Protein AF-A0A329UV13-F1 (afdb_monomer_lite)

pLDDT: mean 83.81, std 8.78, range [55.22, 95.69]

Sequence (85 aa):
MEVNNLQSKPKFYWPEMRLVLCLECSKKFEALRSGTIWSQKFERAILATNGSIPGPVKVPIGNDTITFTQTHLVQIQMILKKKLL

Secondary structure (DSSP, 8-state):
-EEEESSSS-SS--GGGEEEE-HHHHHHHHHHHH-HHHHHHHHHHHHHS-TTSSSPEEEEETTEEEEE-HHHHHHHHHHHHHHT-

Structure (mmCIF, N/CA/C/O backbone):
data_AF-A0A329UV13-F1
#
_entry.id   AF-A0A329UV13-F1
#
loop_
_atom_site.group_PDB
_atom_site.id
_atom_site.type_symbol
_atom_site.label_atom_id
_atom_site.label_alt_id
_atom_site.label_comp_id
_atom_site.label_asym_id
_atom_site.label_entity_id
_atom_site.label_seq_id
_atom_site.pdbx_PDB_ins_code
_atom_site.Cartn_x
_atom_site.Cartn_y
_atom_site.Cartn_z
_atom_site.occupancy
_atom_site.B_iso_or_equiv
_atom_site.auth_seq_id
_atom_site.auth_comp_id
_atom_site.auth_asym_id
_atom_site.auth_atom_id
_atom_site.pdbx_PDB_model_num
ATOM 1 N N . MET A 1 1 ? -16.252 -14.540 -10.763 1.00 85.56 1 MET A N 1
ATOM 2 C CA . MET A 1 1 ? -15.635 -13.195 -10.790 1.00 85.56 1 MET A CA 1
ATOM 3 C C . MET A 1 1 ? -16.486 -12.285 -9.923 1.00 85.56 1 MET A C 1
ATOM 5 O O . MET A 1 1 ? -17.670 -12.559 -9.802 1.00 85.56 1 MET A O 1
ATOM 9 N N . GLU A 1 2 ? -15.896 -11.255 -9.330 1.00 94.12 2 GLU A N 1
ATOM 10 C CA . GLU A 1 2 ? -16.551 -10.306 -8.425 1.00 94.12 2 GLU A CA 1
ATOM 11 C C . GLU A 1 2 ? -16.516 -8.901 -9.025 1.00 94.12 2 GLU A C 1
ATOM 13 O O . GLU A 1 2 ? -15.531 -8.513 -9.662 1.00 94.12 2 GLU A O 1
ATOM 18 N N . VAL A 1 3 ? -17.576 -8.130 -8.799 1.00 90.44 3 VAL A N 1
ATOM 19 C CA . VAL A 1 3 ? -17.705 -6.762 -9.308 1.00 90.44 3 VAL A CA 1
ATOM 20 C C . VAL A 1 3 ? -17.519 -5.786 -8.155 1.00 90.44 3 VAL A C 1
ATOM 22 O O . VAL A 1 3 ? -18.292 -5.784 -7.203 1.00 90.44 3 VAL A O 1
ATOM 25 N N . ASN A 1 4 ? -16.492 -4.947 -8.246 1.00 90.00 4 ASN A N 1
ATOM 26 C CA . ASN A 1 4 ? -16.098 -4.017 -7.195 1.00 90.00 4 ASN A CA 1
ATOM 27 C C . ASN A 1 4 ? -16.259 -2.589 -7.714 1.00 90.00 4 ASN A C 1
ATOM 29 O O . ASN A 1 4 ? -15.962 -2.315 -8.874 1.00 90.00 4 ASN A O 1
ATOM 33 N N . ASN A 1 5 ? -16.695 -1.658 -6.869 1.00 89.62 5 ASN A N 1
ATOM 34 C CA . ASN A 1 5 ? -16.698 -0.246 -7.251 1.00 89.62 5 ASN A CA 1
ATOM 35 C C . ASN A 1 5 ? -15.281 0.321 -7.130 1.00 89.62 5 ASN A C 1
ATOM 37 O O . ASN A 1 5 ? -14.589 0.064 -6.143 1.00 89.62 5 ASN A O 1
AT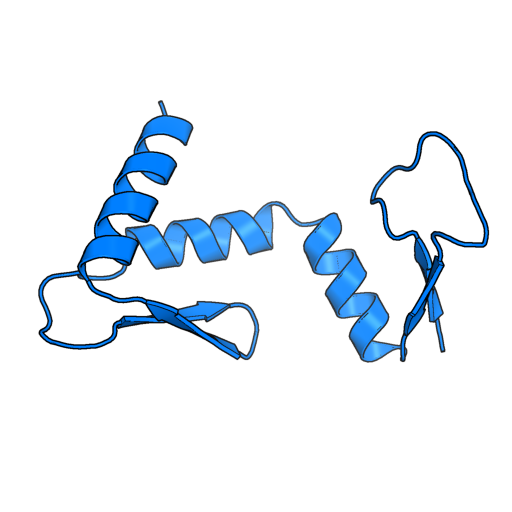OM 41 N N . LEU A 1 6 ? -14.863 1.146 -8.089 1.00 86.62 6 LEU A N 1
ATOM 42 C CA . LEU A 1 6 ? -13.556 1.800 -8.061 1.00 86.62 6 LEU A CA 1
ATOM 43 C C . LEU A 1 6 ? -13.367 2.626 -6.774 1.00 86.62 6 LEU A C 1
ATOM 45 O O . LEU A 1 6 ? -12.304 2.601 -6.161 1.00 86.62 6 LEU A O 1
ATOM 49 N N . GLN A 1 7 ? -14.421 3.309 -6.323 1.00 83.44 7 GLN A N 1
ATOM 50 C CA . GLN A 1 7 ? -14.423 4.101 -5.091 1.00 83.44 7 GLN A CA 1
ATOM 51 C C . GLN A 1 7 ? -14.937 3.295 -3.888 1.00 83.44 7 GLN A C 1
ATOM 53 O O . GLN A 1 7 ? -15.914 2.556 -4.006 1.00 83.44 7 GLN A O 1
ATOM 58 N N . SER A 1 8 ? -14.308 3.474 -2.714 1.00 81.50 8 SER A N 1
ATOM 59 C CA . SER A 1 8 ? -14.678 2.810 -1.440 1.00 81.50 8 SER A CA 1
ATOM 60 C C . SER A 1 8 ? -16.115 3.096 -1.017 1.00 81.50 8 SER A C 1
ATOM 62 O O . SER A 1 8 ? -16.874 2.183 -0.699 1.00 81.50 8 SER A O 1
ATOM 64 N N . LYS A 1 9 ? -16.506 4.369 -1.087 1.00 84.00 9 LYS A N 1
ATOM 65 C CA . LYS A 1 9 ? -17.847 4.855 -0.757 1.00 84.00 9 LYS A CA 1
ATOM 66 C C . LYS A 1 9 ? -18.277 5.860 -1.830 1.00 84.00 9 LYS A C 1
ATOM 68 O O . LYS A 1 9 ? -18.115 7.063 -1.619 1.00 84.00 9 LYS A O 1
ATOM 73 N N . PRO A 1 10 ? -18.709 5.394 -3.013 1.00 82.94 10 PRO A N 1
ATOM 74 C CA . PRO A 1 10 ? -19.060 6.292 -4.100 1.00 82.94 10 PRO A CA 1
ATOM 75 C C . PRO A 1 10 ? -20.311 7.091 -3.740 1.00 82.94 10 PRO A C 1
ATOM 77 O O . PRO A 1 10 ? -21.279 6.545 -3.214 1.00 82.94 10 PRO A O 1
ATOM 80 N N . LYS A 1 11 ? -20.309 8.386 -4.065 1.00 88.75 11 LYS A N 1
ATOM 81 C CA . LYS A 1 11 ? -21.512 9.225 -3.947 1.00 88.75 11 LYS A CA 1
ATOM 82 C C . LYS A 1 11 ? -22.571 8.839 -4.988 1.00 88.75 11 LYS A C 1
ATOM 84 O O . LYS A 1 11 ? -23.761 8.979 -4.729 1.00 88.75 11 LYS A O 1
ATOM 89 N N . PHE A 1 12 ? -22.132 8.337 -6.142 1.00 89.06 12 PHE A N 1
ATOM 90 C CA . PHE A 1 12 ? -22.984 7.893 -7.241 1.00 89.06 12 PHE A CA 1
ATOM 91 C C . PHE A 1 12 ? -22.489 6.546 -7.778 1.00 89.06 12 PHE A C 1
ATOM 93 O O . PHE A 1 12 ? -21.291 6.362 -7.977 1.00 89.06 12 PHE A O 1
ATOM 100 N N . TYR A 1 13 ? -23.403 5.604 -8.016 1.00 85.94 13 TYR A N 1
ATOM 101 C CA . TYR A 1 13 ? -23.066 4.266 -8.510 1.00 85.94 13 TYR A CA 1
ATOM 102 C C . TYR A 1 13 ? -23.148 4.218 -10.036 1.00 85.94 13 TYR A C 1
ATOM 104 O O . TYR A 1 13 ? -24.221 4.000 -10.593 1.00 85.94 13 TYR A O 1
ATOM 112 N N . TRP A 1 14 ? -22.016 4.415 -10.709 1.00 89.50 14 TRP A N 1
ATOM 113 C CA . TRP A 1 14 ? -21.929 4.361 -12.172 1.00 89.50 14 TRP A CA 1
ATOM 114 C C . TRP A 1 14 ? -21.401 2.995 -12.633 1.00 89.50 14 TRP A C 1
ATOM 116 O O . TRP A 1 14 ? -20.367 2.553 -12.120 1.00 89.50 14 TRP A O 1
ATOM 126 N N . PRO A 1 15 ? -22.085 2.292 -13.559 1.00 90.44 15 PRO A N 1
ATOM 127 C CA . PRO A 1 15 ? -21.619 1.011 -14.096 1.00 90.44 15 PRO A CA 1
ATOM 128 C C . PRO A 1 15 ? -20.191 1.050 -14.655 1.00 90.44 15 PRO A C 1
ATOM 130 O O . PRO A 1 15 ? -19.437 0.099 -14.466 1.00 90.44 15 PRO A O 1
ATOM 133 N N . GLU A 1 16 ? -19.801 2.164 -15.266 1.00 91.06 16 GLU A N 1
ATOM 134 C CA . GLU A 1 16 ? -18.483 2.423 -15.852 1.00 91.06 16 GLU A CA 1
ATOM 135 C C . GLU A 1 16 ? -17.375 2.501 -14.793 1.00 91.06 16 GLU A C 1
ATOM 137 O O . GLU A 1 16 ? -16.201 2.307 -15.096 1.00 91.06 16 GLU A O 1
ATOM 142 N N . MET A 1 17 ? -17.735 2.750 -13.531 1.00 90.12 17 MET A N 1
ATOM 143 C CA . MET A 1 17 ? -16.804 2.787 -12.401 1.00 90.12 17 MET A CA 1
ATOM 144 C C . MET A 1 17 ? -16.650 1.426 -11.711 1.00 90.12 17 MET A C 1
ATOM 146 O O . MET A 1 17 ? -16.183 1.360 -10.569 1.00 90.12 17 MET A O 1
ATOM 150 N N . ARG A 1 18 ? -17.055 0.333 -12.363 1.00 91.50 18 ARG A N 1
ATOM 151 C CA . ARG A 1 18 ? -16.942 -1.025 -11.825 1.00 91.50 18 ARG A CA 1
ATOM 152 C C . ARG A 1 18 ? -15.712 -1.744 -12.372 1.00 91.50 18 ARG A C 1
ATOM 154 O O . ARG A 1 18 ? -15.402 -1.683 -13.555 1.00 91.50 18 ARG A O 1
ATOM 161 N N . LEU A 1 19 ? -15.047 -2.480 -11.493 1.00 91.50 19 LEU A N 1
ATOM 162 C CA . LEU A 1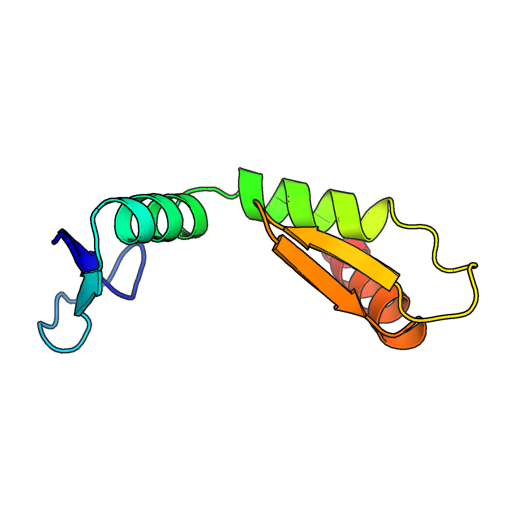 19 ? -13.936 -3.375 -11.788 1.00 91.50 19 LEU A CA 1
ATOM 163 C C . LEU A 1 19 ? -14.396 -4.819 -11.624 1.00 91.50 19 LEU A C 1
ATOM 165 O O . LEU A 1 19 ? -14.851 -5.215 -10.548 1.00 91.50 19 LEU A O 1
ATOM 169 N N . VAL A 1 20 ? -14.241 -5.615 -12.679 1.00 94.69 20 VAL A N 1
ATOM 170 C CA . VAL A 1 20 ? -14.461 -7.062 -12.623 1.00 94.69 20 VAL A CA 1
ATOM 171 C C . VAL A 1 20 ? -13.133 -7.732 -12.308 1.00 94.69 20 VAL A C 1
ATOM 173 O O . VAL A 1 20 ? -12.175 -7.623 -13.070 1.00 94.69 20 VAL A O 1
ATOM 176 N N . LEU A 1 21 ? -13.066 -8.414 -11.171 1.00 92.25 21 LEU A N 1
ATOM 177 C CA . LEU A 1 21 ? -11.857 -9.065 -10.679 1.00 92.25 21 LEU A CA 1
ATOM 178 C C . LEU A 1 21 ? -12.122 -10.553 -10.432 1.00 92.25 21 LEU A C 1
ATOM 180 O O . LEU A 1 21 ? -13.256 -10.980 -10.199 1.00 92.25 21 LEU A O 1
ATOM 184 N N . CYS A 1 22 ? -11.076 -11.382 -10.446 1.00 95.69 22 CYS A N 1
ATOM 185 C CA . CYS A 1 22 ? -11.200 -12.723 -9.876 1.00 95.69 22 CYS A CA 1
ATOM 186 C C . CYS A 1 22 ? -11.454 -12.625 -8.357 1.00 95.69 22 CYS A C 1
ATOM 188 O O . CYS A 1 22 ? -11.205 -11.585 -7.741 1.00 95.69 22 CYS A O 1
ATOM 190 N N . LEU A 1 23 ? -11.946 -13.707 -7.747 1.00 89.88 23 LEU A N 1
ATOM 191 C CA . LEU A 1 23 ? -12.325 -13.717 -6.328 1.00 89.88 23 LEU A CA 1
ATOM 192 C C . LEU A 1 23 ? -11.168 -13.287 -5.410 1.00 89.88 23 LEU A C 1
ATOM 194 O O . LEU A 1 23 ? -11.366 -12.518 -4.472 1.00 89.88 23 LEU A O 1
ATOM 198 N N . GLU A 1 24 ? -9.952 -13.751 -5.695 1.00 89.31 24 GLU A N 1
ATOM 199 C CA . GLU A 1 24 ? -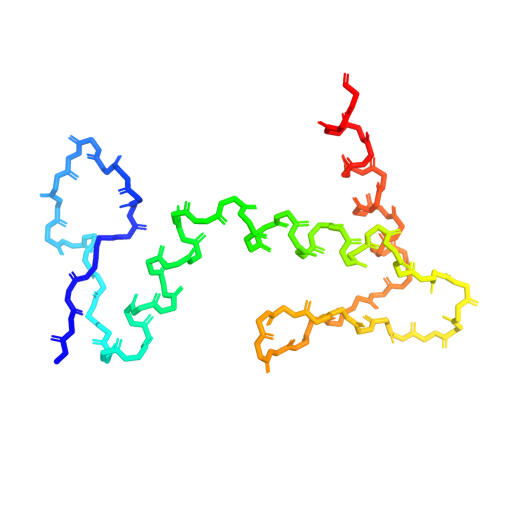8.768 -13.403 -4.909 1.00 89.31 24 GLU A CA 1
ATOM 200 C C . GLU A 1 24 ? -8.403 -11.916 -5.047 1.00 89.31 24 GLU A C 1
ATOM 202 O O . GLU A 1 24 ? -8.180 -11.232 -4.046 1.00 89.31 24 GLU A O 1
ATOM 207 N N . CYS A 1 25 ? -8.394 -11.388 -6.275 1.00 85.81 25 CYS A N 1
ATOM 208 C CA . CYS A 1 25 ? -8.084 -9.984 -6.536 1.00 85.81 25 CYS A CA 1
ATOM 209 C C . CYS A 1 25 ? -9.130 -9.038 -5.938 1.00 85.81 25 CYS A C 1
ATOM 211 O O . CYS A 1 25 ? -8.757 -8.003 -5.393 1.00 85.81 25 CYS A O 1
ATOM 213 N N . SER A 1 26 ? -10.415 -9.400 -5.973 1.00 89.38 26 SER A N 1
ATOM 214 C CA . SER A 1 26 ? -11.483 -8.619 -5.336 1.00 89.38 26 SER A CA 1
ATOM 215 C C . SER A 1 26 ? -11.290 -8.515 -3.825 1.00 89.38 26 SER A C 1
ATOM 217 O O . SER A 1 26 ? -11.310 -7.412 -3.284 1.00 89.38 26 SER A O 1
ATOM 219 N N . LYS A 1 27 ? -10.980 -9.624 -3.141 1.00 84.31 27 LYS A N 1
ATOM 220 C CA . LYS A 1 27 ? -10.701 -9.599 -1.695 1.00 84.31 27 LYS A CA 1
ATOM 221 C C . LYS A 1 27 ? -9.493 -8.724 -1.350 1.00 84.31 27 LYS A C 1
ATOM 223 O O . LYS A 1 27 ? -9.552 -7.960 -0.388 1.00 84.31 27 LYS A O 1
ATOM 228 N N . LYS A 1 28 ? -8.414 -8.797 -2.141 1.00 81.69 28 LYS A N 1
ATOM 229 C CA . LYS A 1 28 ? -7.233 -7.927 -1.977 1.00 81.69 28 LYS A CA 1
ATOM 230 C C . LYS A 1 28 ? -7.589 -6.452 -2.194 1.00 81.69 28 LYS A C 1
ATOM 232 O O . LYS A 1 28 ? -7.186 -5.606 -1.401 1.00 81.69 28 LYS A O 1
ATOM 237 N N . PHE A 1 29 ? -8.371 -6.155 -3.229 1.00 85.25 29 PHE A N 1
ATOM 238 C CA . PHE A 1 29 ? -8.824 -4.804 -3.555 1.00 85.25 29 PHE A CA 1
ATOM 239 C C . PHE A 1 29 ? -9.695 -4.203 -2.444 1.00 85.25 29 PHE A C 1
ATOM 241 O O . PHE A 1 29 ? -9.433 -3.094 -1.982 1.00 85.25 29 PHE A O 1
ATOM 248 N N . GLU A 1 30 ? -10.674 -4.950 -1.939 1.00 83.31 30 GLU A N 1
ATOM 249 C CA . GLU A 1 30 ? -11.519 -4.514 -0.825 1.00 83.31 30 GLU A CA 1
ATOM 250 C C . GLU A 1 30 ? -10.718 -4.298 0.464 1.00 83.31 30 GLU A C 1
ATOM 252 O O . GLU A 1 30 ? -10.894 -3.279 1.138 1.00 83.31 30 GLU A O 1
ATOM 257 N N . ALA A 1 31 ? -9.772 -5.187 0.782 1.00 76.25 31 ALA A N 1
ATOM 258 C CA . ALA A 1 31 ? -8.890 -5.037 1.940 1.00 76.25 31 ALA A CA 1
ATOM 259 C C . ALA A 1 31 ? -8.010 -3.775 1.857 1.00 76.25 31 ALA A C 1
ATOM 261 O O . ALA A 1 31 ? -7.841 -3.079 2.860 1.00 76.25 31 ALA A O 1
ATOM 262 N N . LEU A 1 32 ? -7.492 -3.443 0.669 1.00 74.75 32 LEU A N 1
ATOM 263 C CA . LEU A 1 32 ? -6.712 -2.220 0.440 1.00 74.75 32 LEU A CA 1
ATOM 264 C C . LEU A 1 32 ? -7.543 -0.945 0.656 1.00 74.75 32 LEU A C 1
ATOM 266 O O . LEU A 1 32 ? -7.025 0.046 1.165 1.00 74.75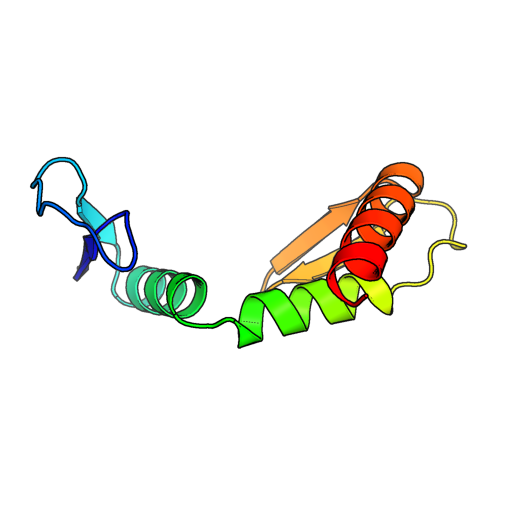 32 LEU A O 1
ATOM 270 N N . ARG A 1 33 ? -8.831 -0.962 0.297 1.00 77.75 33 ARG A N 1
ATOM 271 C CA . ARG A 1 33 ? -9.730 0.205 0.398 1.00 77.75 33 ARG A CA 1
ATOM 272 C C . ARG A 1 33 ? -10.358 0.397 1.772 1.00 77.75 33 ARG A C 1
ATOM 274 O O . ARG A 1 33 ? -10.739 1.515 2.115 1.00 77.75 33 ARG A O 1
ATOM 281 N N . SER A 1 34 ? -10.547 -0.691 2.512 1.00 70.06 34 SER A N 1
ATOM 282 C CA . SER A 1 34 ? -11.187 -0.695 3.833 1.00 70.06 34 SER A CA 1
ATOM 283 C C . SER A 1 34 ? -10.174 -0.616 4.976 1.00 70.06 34 SER A C 1
ATOM 285 O O . SER A 1 34 ? -10.505 -0.143 6.063 1.00 70.06 34 SER A O 1
ATOM 287 N N . GLY A 1 35 ? -8.936 -1.056 4.743 1.00 64.50 35 GLY A N 1
ATOM 288 C CA . GLY A 1 35 ? -7.926 -1.193 5.778 1.00 64.50 35 GLY A CA 1
ATOM 289 C C . GLY A 1 35 ? -6.957 -0.020 5.836 1.00 64.50 35 GLY A C 1
ATOM 290 O O . GLY A 1 35 ? -5.920 -0.044 5.175 1.00 64.50 35 GLY A O 1
ATOM 291 N N . THR A 1 36 ? -7.187 0.912 6.766 1.00 63.75 36 THR A N 1
ATOM 292 C CA . THR A 1 36 ? -6.101 1.760 7.295 1.00 63.75 36 THR A CA 1
ATOM 293 C C . THR A 1 36 ? -4.957 0.916 7.858 1.00 63.75 36 THR A C 1
ATOM 295 O O . THR A 1 36 ? -3.834 1.382 7.919 1.00 63.75 36 THR A O 1
ATOM 298 N N . ILE A 1 37 ? -5.208 -0.341 8.234 1.00 66.38 37 ILE A N 1
ATOM 299 C CA . ILE A 1 37 ? -4.199 -1.268 8.758 1.00 66.38 37 ILE A CA 1
ATOM 300 C C . ILE A 1 37 ? -3.117 -1.579 7.719 1.00 66.38 37 ILE A C 1
ATOM 302 O O . ILE A 1 37 ? -1.942 -1.615 8.072 1.00 66.38 37 ILE A O 1
ATOM 306 N N . TRP A 1 38 ? -3.473 -1.787 6.446 1.00 66.81 38 TRP A N 1
ATOM 307 C CA . TRP A 1 38 ? -2.485 -2.097 5.406 1.00 66.81 38 TRP A CA 1
ATOM 308 C C . TRP A 1 38 ? -1.645 -0.875 5.057 1.00 66.81 38 TRP A C 1
ATOM 310 O O . TRP A 1 38 ? -0.421 -0.987 4.978 1.00 66.81 38 TRP A O 1
ATOM 320 N N . SER A 1 39 ? -2.281 0.294 4.940 1.00 74.81 39 SER A N 1
ATOM 321 C CA . SER A 1 39 ? -1.560 1.550 4.743 1.00 74.81 39 SER A CA 1
ATOM 322 C C . SER A 1 39 ? -0.696 1.890 5.956 1.00 74.81 39 SER A C 1
ATOM 324 O O . SER A 1 39 ? 0.476 2.177 5.780 1.00 74.81 39 SER A O 1
ATOM 326 N N . GLN A 1 40 ? -1.190 1.744 7.187 1.00 79.62 40 GLN A N 1
ATOM 327 C CA . GLN A 1 40 ? -0.406 1.959 8.408 1.00 79.62 40 GLN A CA 1
ATOM 328 C C . GLN A 1 40 ? 0.744 0.962 8.546 1.00 79.62 40 GLN A C 1
ATOM 330 O O . GLN A 1 40 ? 1.835 1.351 8.949 1.00 79.62 40 GLN A O 1
ATOM 335 N N . LYS A 1 41 ? 0.534 -0.320 8.226 1.00 82.62 41 LYS A N 1
ATOM 336 C CA . LYS A 1 41 ? 1.595 -1.336 8.263 1.00 82.62 41 LYS A CA 1
ATOM 337 C C . LYS A 1 41 ? 2.688 -1.000 7.253 1.00 82.62 41 LYS A C 1
ATOM 339 O O . LYS A 1 41 ? 3.864 -1.089 7.595 1.00 82.62 41 LYS A O 1
ATOM 344 N N . PHE A 1 42 ? 2.307 -0.573 6.052 1.00 85.25 42 PHE A N 1
ATOM 345 C CA . PHE A 1 42 ? 3.250 -0.142 5.026 1.00 85.25 42 PHE A CA 1
ATOM 346 C C . PHE A 1 42 ? 3.962 1.167 5.404 1.00 85.25 42 PHE A C 1
ATOM 348 O O . PHE A 1 42 ? 5.185 1.227 5.360 1.00 85.25 42 PHE A O 1
ATOM 355 N N . GLU A 1 43 ? 3.234 2.180 5.881 1.00 88.88 43 GLU A N 1
ATOM 356 C CA . GLU A 1 43 ? 3.787 3.449 6.376 1.00 88.88 43 GLU A CA 1
ATOM 357 C C . GLU A 1 43 ? 4.770 3.216 7.539 1.00 88.88 43 GLU A C 1
ATOM 359 O O . GLU A 1 43 ? 5.860 3.788 7.556 1.00 88.88 43 GLU A O 1
ATOM 364 N N . ARG A 1 44 ? 4.448 2.314 8.478 1.00 88.19 44 ARG A N 1
ATOM 365 C CA . ARG A 1 44 ? 5.359 1.903 9.561 1.00 88.19 44 ARG A CA 1
ATOM 366 C C . ARG A 1 44 ? 6.585 1.162 9.037 1.00 88.19 44 ARG A C 1
ATOM 368 O O . ARG A 1 44 ? 7.679 1.420 9.525 1.00 88.19 44 ARG A O 1
ATOM 375 N N . ALA A 1 45 ? 6.427 0.279 8.050 1.00 89.12 45 ALA A N 1
ATOM 376 C CA . ALA A 1 45 ? 7.557 -0.401 7.420 1.00 89.12 45 ALA A CA 1
ATOM 377 C C . ALA A 1 45 ? 8.503 0.606 6.743 1.00 89.12 45 ALA A C 1
ATOM 379 O O . ALA A 1 45 ? 9.713 0.528 6.943 1.00 89.12 45 ALA A O 1
ATOM 380 N N . ILE A 1 46 ? 7.964 1.607 6.036 1.00 90.56 46 ILE A N 1
ATOM 381 C CA . ILE A 1 46 ? 8.744 2.712 5.459 1.00 90.56 46 ILE A CA 1
ATOM 382 C C . ILE A 1 46 ? 9.507 3.471 6.553 1.00 90.56 46 ILE A C 1
ATOM 384 O O . ILE A 1 46 ? 10.702 3.723 6.401 1.00 90.56 46 ILE A O 1
ATOM 388 N N . LEU A 1 47 ? 8.851 3.817 7.665 1.00 90.12 47 LEU A N 1
ATOM 389 C CA . LEU A 1 47 ? 9.479 4.540 8.779 1.00 90.12 47 LEU A CA 1
ATOM 390 C C . LEU A 1 47 ? 10.565 3.726 9.500 1.00 90.12 47 LEU A C 1
ATOM 392 O O . LEU A 1 47 ? 11.536 4.314 9.967 1.00 90.12 47 LEU A O 1
ATOM 396 N N . ALA A 1 48 ? 10.414 2.403 9.583 1.00 88.56 48 ALA A N 1
ATOM 397 C CA . ALA A 1 48 ? 11.368 1.501 10.233 1.00 88.56 48 ALA A CA 1
ATOM 398 C C . ALA A 1 48 ? 12.564 1.119 9.344 1.00 88.56 48 ALA A C 1
ATOM 400 O O . ALA A 1 48 ? 13.512 0.496 9.817 1.00 88.56 48 ALA A O 1
ATOM 401 N N . THR A 1 49 ? 12.522 1.450 8.052 1.00 88.19 49 THR A N 1
ATOM 402 C CA . THR A 1 49 ? 13.567 1.042 7.114 1.00 88.19 49 THR A CA 1
ATOM 403 C C . THR A 1 49 ? 14.796 1.950 7.220 1.00 88.19 49 THR A C 1
ATOM 405 O O . THR A 1 49 ? 14.702 3.169 7.057 1.00 88.19 49 THR A O 1
ATOM 408 N N . ASN A 1 50 ? 15.965 1.342 7.452 1.00 74.94 50 ASN A N 1
ATOM 409 C CA . ASN A 1 50 ? 17.239 2.050 7.564 1.00 74.94 50 ASN A CA 1
ATOM 410 C C . ASN A 1 50 ? 17.740 2.532 6.200 1.00 74.94 50 ASN A C 1
ATOM 412 O O . ASN A 1 50 ? 18.154 1.744 5.353 1.00 74.94 50 ASN A O 1
ATOM 416 N N . GLY A 1 51 ? 17.764 3.851 6.034 1.00 65.00 51 GLY A N 1
ATOM 417 C CA . GLY A 1 51 ? 18.231 4.529 4.830 1.00 65.00 51 GLY A CA 1
ATOM 418 C C . GLY A 1 51 ? 19.747 4.743 4.715 1.00 65.00 51 GLY A C 1
ATOM 419 O O . GLY A 1 51 ? 20.187 5.624 3.985 1.00 65.00 51 GLY A O 1
ATOM 420 N N . SER A 1 52 ? 20.564 4.022 5.481 1.00 63.41 52 SER A N 1
ATOM 421 C CA . SER A 1 52 ? 22.029 4.189 5.446 1.00 63.41 52 SER A CA 1
ATOM 422 C C . SER A 1 52 ? 22.750 3.116 4.635 1.00 63.41 52 SER A C 1
ATOM 424 O O . SER A 1 52 ? 23.973 3.155 4.542 1.00 63.41 52 SER A O 1
ATOM 426 N N . ILE A 1 53 ? 22.024 2.161 4.051 1.00 64.75 53 ILE A N 1
ATOM 427 C CA . ILE A 1 53 ? 22.626 1.105 3.236 1.00 64.75 53 ILE A CA 1
ATOM 428 C C . ILE A 1 53 ? 22.729 1.614 1.790 1.00 64.75 53 ILE A C 1
ATOM 430 O O . ILE A 1 53 ? 21.713 2.024 1.227 1.00 64.75 53 ILE A O 1
ATOM 434 N N . PRO A 1 54 ? 23.919 1.597 1.162 1.00 68.62 54 PRO A N 1
ATOM 435 C CA . PRO A 1 54 ? 24.056 1.980 -0.237 1.00 68.62 54 PRO A CA 1
ATOM 436 C C . PRO A 1 54 ? 23.243 1.044 -1.141 1.00 68.62 54 PRO A C 1
ATOM 438 O O . PRO A 1 54 ? 23.453 -0.168 -1.129 1.00 68.62 54 PRO A O 1
ATOM 441 N N . GLY A 1 55 ? 22.340 1.607 -1.946 1.00 78.81 55 GLY A N 1
ATOM 442 C CA . GLY A 1 55 ? 21.599 0.879 -2.979 1.00 78.81 55 GLY A CA 1
ATOM 443 C C . GLY A 1 55 ? 20.079 1.070 -2.926 1.00 78.81 55 GLY A C 1
ATOM 444 O O . GLY A 1 55 ? 19.567 1.852 -2.123 1.00 78.81 55 GLY A O 1
ATOM 445 N N . PRO A 1 56 ? 19.338 0.393 -3.821 1.00 84.25 56 PRO A N 1
ATOM 446 C CA . PRO A 1 56 ? 17.884 0.420 -3.820 1.00 84.25 56 PRO A CA 1
ATOM 447 C C . PRO A 1 56 ? 17.332 -0.259 -2.564 1.00 84.25 56 PRO A C 1
ATOM 449 O O . PRO A 1 56 ? 17.690 -1.393 -2.245 1.00 84.25 56 PRO A O 1
ATOM 452 N N . VAL A 1 57 ? 16.421 0.421 -1.878 1.00 88.44 57 VAL A N 1
ATOM 453 C CA . VAL A 1 57 ? 15.810 -0.068 -0.645 1.00 88.44 57 VAL A CA 1
ATOM 454 C C . VAL A 1 57 ? 14.476 -0.731 -0.961 1.00 88.44 57 VAL A C 1
ATOM 456 O O . VAL A 1 57 ? 13.602 -0.110 -1.564 1.00 88.44 57 VAL A O 1
ATOM 459 N N . LYS A 1 58 ? 14.301 -1.988 -0.546 1.00 89.69 58 LYS A N 1
ATOM 460 C CA . LYS A 1 58 ? 13.067 -2.755 -0.762 1.00 89.69 58 LYS A CA 1
ATOM 461 C C . LYS A 1 58 ? 12.191 -2.721 0.483 1.00 89.69 58 LYS A C 1
ATOM 463 O O . LYS A 1 58 ? 12.627 -3.142 1.550 1.00 89.69 58 LYS A O 1
ATOM 468 N N . VAL A 1 59 ? 10.951 -2.268 0.334 1.00 87.94 59 VAL A N 1
ATOM 469 C CA . VAL A 1 59 ? 9.952 -2.238 1.409 1.00 87.94 59 VAL A CA 1
ATOM 470 C C . VAL A 1 59 ? 8.813 -3.200 1.058 1.00 87.94 59 VAL A C 1
ATOM 472 O O . VAL A 1 59 ? 8.252 -3.094 -0.036 1.00 87.94 59 VAL A O 1
ATOM 475 N N . PRO A 1 60 ? 8.451 -4.140 1.946 1.00 84.31 60 PRO A N 1
ATOM 476 C CA . PRO A 1 60 ? 7.382 -5.095 1.678 1.00 84.31 60 PRO A CA 1
ATOM 477 C C . PRO A 1 60 ? 5.999 -4.434 1.727 1.00 84.31 60 PRO A C 1
ATOM 479 O O . PRO A 1 60 ? 5.710 -3.649 2.631 1.00 84.31 60 PRO A O 1
ATOM 482 N N . ILE A 1 61 ? 5.119 -4.809 0.799 1.00 80.44 61 ILE A N 1
ATOM 483 C CA . ILE A 1 61 ? 3.700 -4.443 0.778 1.00 80.44 61 ILE A CA 1
ATOM 484 C C . ILE A 1 61 ? 2.850 -5.671 0.438 1.00 80.44 61 ILE A C 1
ATOM 486 O O . ILE A 1 61 ? 2.914 -6.223 -0.656 1.00 80.44 61 ILE A O 1
ATOM 490 N N . GLY A 1 62 ? 2.042 -6.132 1.395 1.00 74.69 62 GLY A N 1
ATOM 491 C CA . GLY A 1 62 ? 1.311 -7.391 1.229 1.00 74.69 62 GLY A CA 1
ATOM 492 C C . GLY A 1 62 ? 2.270 -8.557 0.955 1.00 74.69 62 GLY A C 1
ATOM 493 O O . GLY A 1 62 ? 3.106 -8.859 1.804 1.00 74.69 62 GLY A O 1
ATOM 494 N N . ASN A 1 63 ? 2.147 -9.170 -0.227 1.00 75.88 63 ASN A N 1
ATOM 495 C CA . ASN A 1 63 ? 2.997 -10.273 -0.700 1.00 75.88 63 ASN A CA 1
ATOM 496 C C . ASN A 1 63 ? 4.052 -9.826 -1.732 1.00 75.88 63 ASN A C 1
ATOM 498 O O . ASN A 1 63 ? 4.652 -10.672 -2.388 1.00 75.88 63 ASN A O 1
ATOM 502 N N . ASP A 1 64 ? 4.242 -8.520 -1.910 1.00 80.06 64 ASP A N 1
ATOM 503 C CA . ASP A 1 64 ? 5.147 -7.937 -2.903 1.00 80.06 64 ASP A CA 1
ATOM 504 C C . ASP A 1 64 ? 6.150 -6.975 -2.236 1.00 80.06 64 ASP A C 1
ATOM 506 O O . ASP A 1 64 ? 6.092 -6.725 -1.026 1.00 80.06 64 ASP A O 1
ATOM 510 N N . THR A 1 65 ? 7.080 -6.419 -3.010 1.00 86.44 65 THR A N 1
ATOM 511 C CA . THR A 1 65 ? 8.057 -5.423 -2.556 1.00 86.44 65 THR A CA 1
ATOM 512 C C . THR A 1 65 ? 8.102 -4.221 -3.488 1.00 86.44 65 THR A C 1
ATOM 514 O O . THR A 1 65 ? 8.199 -4.363 -4.704 1.00 86.44 65 THR A O 1
ATOM 517 N N . ILE A 1 66 ? 8.108 -3.021 -2.911 1.00 87.00 66 ILE A N 1
ATOM 518 C CA . ILE A 1 66 ? 8.357 -1.778 -3.645 1.00 87.00 66 ILE A CA 1
ATOM 519 C C . ILE A 1 66 ? 9.804 -1.364 -3.413 1.00 87.00 66 ILE A C 1
ATOM 521 O O . ILE A 1 66 ? 10.300 -1.396 -2.287 1.00 87.00 66 ILE A O 1
ATOM 525 N N . THR A 1 67 ? 10.485 -0.976 -4.488 1.00 91.19 67 THR A N 1
ATOM 526 C CA . THR A 1 67 ? 11.880 -0.535 -4.443 1.00 91.19 67 THR A CA 1
ATOM 527 C C . THR A 1 67 ? 11.956 0.987 -4.513 1.00 91.19 67 THR A C 1
ATOM 529 O O . THR A 1 67 ? 11.358 1.601 -5.394 1.00 91.19 67 THR A O 1
ATOM 532 N N . PHE A 1 68 ? 12.726 1.593 -3.613 1.00 89.38 68 PHE A N 1
ATOM 533 C CA . PHE A 1 68 ? 12.966 3.031 -3.551 1.00 89.38 68 PHE A CA 1
ATOM 534 C C . PHE A 1 68 ? 14.447 3.349 -3.738 1.00 89.38 68 PHE A C 1
ATOM 536 O O . PHE A 1 68 ? 15.323 2.585 -3.333 1.00 89.38 68 PHE A O 1
ATOM 543 N N . THR A 1 69 ? 14.733 4.524 -4.298 1.00 90.06 69 THR A N 1
ATOM 544 C CA . THR A 1 69 ? 16.048 5.142 -4.117 1.00 90.06 69 THR A CA 1
ATOM 545 C C . THR A 1 69 ? 16.158 5.675 -2.693 1.00 90.06 69 THR A C 1
ATOM 547 O O . THR A 1 69 ? 15.150 5.971 -2.040 1.00 90.06 69 THR A O 1
ATOM 550 N N . GLN A 1 70 ? 17.388 5.853 -2.220 1.00 87.56 70 GLN A N 1
ATOM 551 C CA . GLN A 1 70 ? 17.618 6.345 -0.870 1.00 87.56 70 GLN A CA 1
ATOM 552 C C . GLN A 1 70 ? 17.006 7.736 -0.636 1.00 87.56 70 GLN A C 1
ATOM 554 O O . GLN A 1 70 ? 16.371 7.984 0.391 1.00 87.56 70 GLN A O 1
ATOM 559 N N . THR A 1 71 ? 17.136 8.625 -1.623 1.00 89.56 71 THR A N 1
ATOM 560 C CA . THR A 1 71 ? 16.568 9.978 -1.586 1.00 89.56 71 THR A CA 1
ATOM 561 C C . THR A 1 71 ? 15.046 9.950 -1.476 1.00 89.56 71 THR A C 1
ATOM 563 O O . THR A 1 71 ? 14.483 10.646 -0.632 1.00 89.5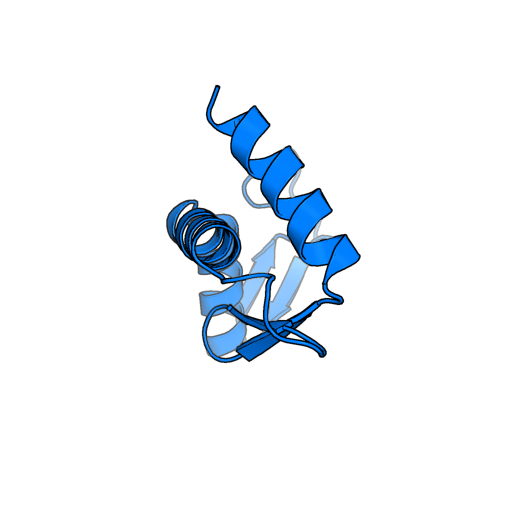6 71 THR A O 1
ATOM 566 N N . HIS A 1 72 ? 14.372 9.116 -2.277 1.00 89.56 72 HIS A N 1
ATOM 567 C CA . HIS A 1 72 ? 12.914 9.011 -2.224 1.00 89.56 72 HIS A CA 1
ATOM 568 C C . HIS A 1 72 ? 12.436 8.433 -0.890 1.00 89.56 72 HIS A C 1
ATOM 570 O O . HIS A 1 72 ? 11.461 8.935 -0.334 1.00 89.56 72 HIS A O 1
ATOM 576 N N . LEU A 1 73 ? 13.140 7.440 -0.333 1.00 90.56 73 LEU A N 1
ATOM 577 C CA . LEU A 1 73 ? 12.788 6.884 0.974 1.00 90.56 73 LEU A CA 1
ATOM 578 C C . LEU A 1 73 ? 12.806 7.965 2.066 1.00 90.56 73 LEU A C 1
ATOM 580 O O . LEU A 1 73 ? 11.838 8.091 2.814 1.00 90.56 73 LEU A O 1
ATOM 584 N N . VAL A 1 74 ? 13.861 8.786 2.119 1.00 89.75 74 VAL A N 1
ATOM 585 C CA . VAL A 1 74 ? 13.987 9.873 3.107 1.00 89.75 74 VAL A CA 1
ATOM 586 C C . VAL A 1 74 ? 12.878 10.915 2.934 1.00 89.75 74 VAL A C 1
ATOM 588 O O . VAL A 1 74 ? 12.247 11.308 3.915 1.00 89.75 74 VAL A O 1
ATOM 591 N N . GLN A 1 75 ? 12.587 11.334 1.699 1.00 90.88 75 GLN A N 1
ATOM 592 C CA . GLN A 1 75 ? 11.513 12.295 1.419 1.00 90.88 75 GLN A CA 1
ATOM 593 C C . GLN A 1 75 ? 10.145 11.775 1.878 1.00 90.88 75 GLN A C 1
ATOM 595 O O . GLN A 1 75 ? 9.398 12.495 2.545 1.00 90.88 75 GLN A O 1
ATOM 600 N N . ILE A 1 76 ? 9.835 10.511 1.582 1.00 90.62 76 ILE A N 1
ATOM 601 C CA . ILE A 1 76 ? 8.584 9.877 2.009 1.00 90.62 76 ILE A CA 1
ATOM 602 C C . ILE A 1 76 ? 8.531 9.790 3.539 1.00 90.62 76 ILE A C 1
ATOM 604 O O . ILE A 1 76 ? 7.515 10.150 4.134 1.00 90.62 76 ILE A O 1
ATOM 608 N N . GLN A 1 77 ? 9.624 9.397 4.202 1.00 91.19 77 GLN A N 1
ATOM 609 C CA . GLN A 1 77 ? 9.700 9.366 5.666 1.00 91.19 77 GLN A CA 1
ATOM 610 C C . GLN A 1 77 ? 9.438 10.746 6.290 1.00 91.19 77 GLN A C 1
ATOM 612 O O . GLN A 1 77 ? 8.764 10.828 7.318 1.00 91.19 77 GLN A O 1
ATOM 617 N N . MET A 1 78 ? 9.914 11.838 5.681 1.00 91.31 78 MET A N 1
ATOM 618 C CA . MET A 1 78 ? 9.629 13.200 6.155 1.00 91.31 78 MET A CA 1
ATOM 619 C C . MET A 1 78 ? 8.142 13.557 6.036 1.00 91.31 78 MET A C 1
ATOM 621 O O . MET A 1 78 ? 7.580 14.131 6.969 1.00 91.31 78 MET A O 1
ATOM 625 N N . ILE A 1 79 ? 7.495 13.201 4.922 1.00 91.25 79 ILE A N 1
ATOM 626 C CA . ILE A 1 79 ? 6.054 13.421 4.721 1.00 91.25 79 ILE A CA 1
ATOM 627 C C . ILE A 1 79 ? 5.248 12.630 5.760 1.00 91.25 79 ILE A C 1
ATOM 629 O O . ILE A 1 79 ? 4.362 13.184 6.410 1.00 91.25 79 ILE A O 1
ATOM 633 N N . L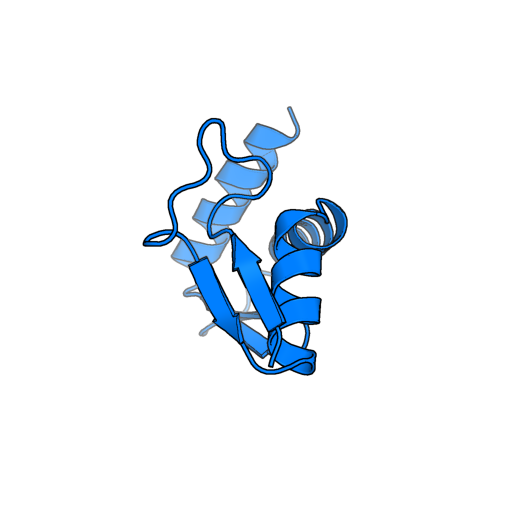EU A 1 80 ? 5.586 11.355 5.965 1.00 88.75 80 LEU A N 1
ATOM 634 C CA . LEU A 1 80 ? 4.886 10.488 6.915 1.00 88.75 80 LEU A CA 1
ATOM 635 C C . LEU A 1 80 ? 5.053 10.951 8.367 1.00 88.75 80 LEU A C 1
ATOM 637 O O . LEU A 1 80 ? 4.085 10.923 9.122 1.00 88.75 80 LEU A O 1
ATOM 641 N N . LYS A 1 81 ? 6.237 11.439 8.757 1.00 88.12 81 LYS A N 1
ATOM 642 C CA . LYS A 1 81 ? 6.454 12.025 10.091 1.00 88.12 81 LYS A CA 1
ATOM 643 C C . LYS A 1 81 ? 5.586 13.262 10.331 1.00 88.12 81 LYS A C 1
ATOM 645 O O . LYS A 1 81 ? 5.073 13.416 11.431 1.00 88.12 81 LYS A O 1
ATOM 650 N N . LYS A 1 82 ? 5.371 14.107 9.314 1.00 86.12 82 LYS A N 1
ATOM 651 C CA . LYS A 1 82 ? 4.483 15.281 9.421 1.00 86.12 82 LYS A CA 1
ATOM 652 C C . LYS A 1 82 ? 3.009 14.915 9.592 1.00 86.12 82 LYS A C 1
ATOM 654 O O . LYS A 1 82 ? 2.294 15.660 10.234 1.00 86.12 82 LYS A O 1
ATOM 659 N N . LYS A 1 83 ? 2.562 13.787 9.033 1.00 77.81 83 LYS A N 1
ATOM 660 C CA . LYS A 1 83 ? 1.184 13.280 9.182 1.00 77.81 83 LYS A CA 1
ATOM 661 C C . LYS A 1 83 ? 0.876 12.788 10.609 1.00 77.81 83 LYS A C 1
ATOM 663 O O . LYS A 1 83 ? -0.290 12.645 10.955 1.00 77.81 83 LYS A O 1
ATOM 668 N N . LEU A 1 84 ? 1.908 12.465 11.395 1.00 66.12 84 LEU A N 1
ATOM 669 C CA . LEU A 1 84 ? 1.791 11.990 12.780 1.00 66.12 84 LEU A CA 1
ATOM 670 C C . LEU A 1 84 ? 1.804 13.124 13.823 1.00 66.12 84 LEU A C 1
ATOM 672 O O . LEU A 1 84 ? 1.583 12.838 14.998 1.00 66.12 84 LEU A O 1
ATOM 676 N N . LEU A 1 85 ? 2.103 14.358 13.401 1.00 55.22 85 LEU A N 1
ATOM 677 C CA . LEU A 1 85 ? 2.029 15.583 14.205 1.00 55.22 85 LEU A CA 1
ATOM 678 C C . LEU A 1 85 ? 0.641 16.214 14.065 1.00 55.22 85 LEU A C 1
ATOM 680 O O . LEU A 1 85 ? 0.170 16.775 15.075 1.00 55.22 85 LEU A O 1
#

Organism: NCBI:txid853

Radius of gyration: 16.37 Å; chains: 1; bounding box: 47×29×30 Å

Foldseek 3Di:
DDKDFCALDDPDDDPVRIDDDDPVVRVVVNCVRVDPPQVVVQLVQLLPFDLPDPDWGWGDRDPDTDTDDSVVSVVSNVVSVVVVD